Protein AF-A0A7Y2CG46-F1 (afdb_monomer_lite)

Sequence (126 aa):
MKYLRLALGVIAGLAIVSVIVEVIEVAIVMSKTGLALKELEHNQDAYFEARNAPVILISKLIYTFVAALISGWVAARVAGTMARVAIGTLITIQIVAIIWGGFFSEWSSTAPKWLWLALVPTITAG

pLDDT: mean 92.3, std 5.27, range [57.53, 97.62]

Foldseek 3Di:
DLVVLLVVLLVQLVVQLCVQLVVVLLVQLCVQQVDDPVVCVVVVVSSLVSCQDPVNLVVSLVSSLVSLVVSLVSSLVSSPVCSVVSLVVNLVVVLCVLCCCCPPDPNVVSYDSVSSVSNSVSNNVD

Radius of gyration: 15.71 Å; chains: 1; bounding box: 36×27×45 Å

Secondary structure (DSSP, 8-state):
-HHHHHHHHHHHHHHHHHHHHHHHHHHHHHHHH---HHHHHH-HHHHHHHHTSHHHHHHHHHHHHHHHHHHHHHHHHHHGGGHHHHHHHHHHHHHHHHHHHHHTSGGGGSS-HHHHHHHHHHHTT-

Structure (mmCIF, N/CA/C/O backbone):
data_AF-A0A7Y2CG46-F1
#
_entry.id   AF-A0A7Y2CG46-F1
#
loop_
_atom_site.group_PDB
_atom_site.id
_atom_site.type_symbol
_atom_site.label_atom_id
_atom_site.label_alt_id
_atom_site.label_comp_id
_atom_site.label_asym_id
_atom_site.label_entity_id
_atom_site.label_seq_id
_atom_site.pdbx_PDB_ins_code
_atom_site.Cartn_x
_atom_site.Cartn_y
_atom_site.Cartn_z
_atom_site.occupancy
_atom_site.B_iso_or_equiv
_atom_site.auth_seq_id
_atom_site.auth_comp_id
_atom_site.auth_asym_id
_atom_site.auth_atom_id
_atom_site.pdbx_PDB_model_num
ATOM 1 N N . MET A 1 1 ? -23.172 5.976 18.009 1.00 84.31 1 MET A N 1
ATOM 2 C CA . MET A 1 1 ? -21.987 6.740 17.537 1.00 84.31 1 MET A CA 1
ATOM 3 C C . MET A 1 1 ? -20.695 5.924 17.408 1.00 84.31 1 MET A C 1
ATOM 5 O O . MET A 1 1 ? -19.967 6.168 16.456 1.00 84.31 1 MET A O 1
ATOM 9 N N . LYS A 1 2 ? -20.374 4.973 18.305 1.00 92.25 2 LYS A N 1
ATOM 10 C CA . LYS A 1 2 ? -19.096 4.220 18.250 1.00 92.25 2 LYS A CA 1
ATOM 11 C C . LYS A 1 2 ? -18.871 3.467 16.923 1.00 92.25 2 LYS A C 1
ATOM 13 O O . LYS A 1 2 ? -17.804 3.599 16.340 1.00 92.25 2 LYS A O 1
ATOM 18 N N . TYR A 1 3 ? -19.886 2.763 16.415 1.00 95.38 3 TYR A N 1
ATOM 19 C CA . TYR A 1 3 ? -19.801 2.019 15.146 1.00 95.38 3 TYR A CA 1
ATOM 20 C C . TYR A 1 3 ? -19.666 2.914 13.909 1.00 95.38 3 TYR A C 1
ATOM 22 O O . TYR A 1 3 ? -18.924 2.581 12.995 1.00 95.38 3 TYR A O 1
ATOM 30 N N . LEU A 1 4 ? -20.314 4.085 13.907 1.00 96.62 4 LEU A N 1
ATOM 31 C CA . LEU A 1 4 ? -20.135 5.071 12.839 1.00 96.62 4 LEU A CA 1
ATOM 32 C C . LEU A 1 4 ? -18.682 5.559 12.787 1.00 96.62 4 LEU A C 1
ATOM 34 O O . LEU A 1 4 ? -18.078 5.595 11.725 1.00 96.62 4 LEU A O 1
ATOM 38 N N . ARG A 1 5 ? -18.094 5.877 13.946 1.00 94.94 5 ARG A N 1
ATOM 39 C CA . ARG A 1 5 ? -16.684 6.284 14.035 1.00 94.94 5 ARG A CA 1
ATOM 40 C C . ARG A 1 5 ? -15.723 5.172 13.622 1.00 94.94 5 ARG A C 1
ATOM 42 O O . ARG A 1 5 ? -14.710 5.468 13.004 1.00 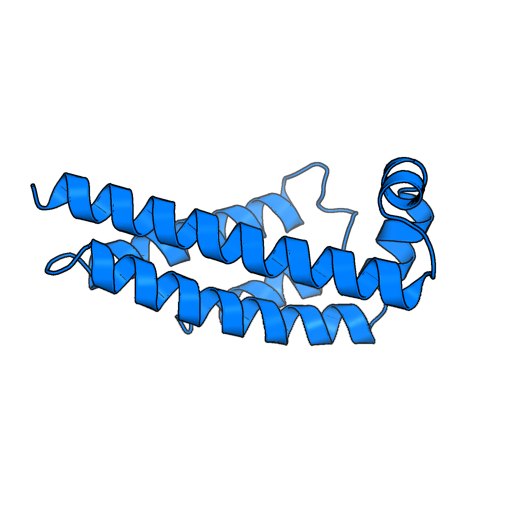94.94 5 ARG A O 1
ATOM 49 N N . LEU A 1 6 ? -16.042 3.919 13.950 1.00 95.81 6 LEU A N 1
ATOM 50 C CA . LEU A 1 6 ? -15.301 2.753 13.471 1.00 95.81 6 LEU A CA 1
ATOM 51 C C . LEU A 1 6 ? -15.323 2.682 11.937 1.00 95.81 6 LEU A C 1
ATOM 53 O O . LEU A 1 6 ? -14.259 2.654 11.328 1.00 95.81 6 LEU A O 1
ATOM 57 N N . ALA A 1 7 ? -16.511 2.719 11.325 1.00 96.75 7 ALA A N 1
ATOM 58 C CA . ALA A 1 7 ? -16.661 2.668 9.871 1.00 96.75 7 ALA A CA 1
ATOM 59 C C . ALA A 1 7 ? -15.922 3.825 9.180 1.00 96.75 7 ALA A C 1
ATOM 61 O O . ALA A 1 7 ? -15.145 3.596 8.258 1.00 96.75 7 ALA A O 1
ATOM 62 N N . LEU A 1 8 ? -16.088 5.054 9.682 1.00 97.50 8 LEU A N 1
ATOM 63 C CA . LEU A 1 8 ? -15.381 6.228 9.166 1.00 97.50 8 LEU A CA 1
ATOM 64 C C . LEU A 1 8 ? -13.863 6.106 9.316 1.00 97.50 8 LEU A C 1
ATOM 66 O O . LEU A 1 8 ? -13.139 6.511 8.416 1.00 97.50 8 LEU A O 1
ATOM 70 N N . GLY A 1 9 ? -13.374 5.542 10.424 1.00 96.69 9 GLY A N 1
ATOM 71 C CA . GLY A 1 9 ? -11.944 5.321 10.627 1.00 96.69 9 GLY A CA 1
ATOM 72 C C . GLY A 1 9 ? -11.362 4.339 9.616 1.00 96.69 9 GLY A C 1
ATOM 73 O O . GLY A 1 9 ? -10.337 4.636 9.011 1.00 96.69 9 GLY A O 1
ATOM 74 N N . VAL A 1 10 ? -12.039 3.214 9.377 1.00 97.12 10 VAL A N 1
ATOM 75 C CA . VAL A 1 10 ? -11.608 2.226 8.375 1.00 97.12 10 VAL A CA 1
ATOM 76 C C . VAL A 1 10 ? -11.628 2.829 6.969 1.00 97.12 10 VAL A C 1
ATOM 78 O O . VAL A 1 10 ? -10.634 2.721 6.258 1.00 97.12 10 VAL A O 1
ATOM 81 N N . ILE A 1 11 ? -12.708 3.519 6.585 1.00 97.62 11 ILE A N 1
ATOM 82 C CA . ILE A 1 11 ? -12.824 4.171 5.268 1.00 97.62 11 ILE A CA 1
ATOM 83 C C . ILE A 1 11 ? -11.736 5.236 5.085 1.00 97.62 11 ILE A C 1
ATOM 85 O O . ILE A 1 11 ? -11.090 5.272 4.042 1.00 97.62 11 ILE A O 1
ATOM 89 N N . ALA A 1 12 ? -11.497 6.076 6.096 1.00 96.75 12 ALA A N 1
ATOM 90 C CA . ALA A 1 12 ? -10.453 7.095 6.042 1.00 96.75 12 ALA A CA 1
ATOM 91 C C . ALA A 1 12 ? -9.056 6.472 5.903 1.00 96.75 12 ALA A C 1
ATOM 93 O O . ALA A 1 12 ? -8.261 6.940 5.093 1.00 96.75 12 ALA A O 1
ATOM 94 N N . GLY A 1 13 ? -8.772 5.399 6.649 1.00 95.88 13 GLY A N 1
ATOM 95 C CA . GLY A 1 13 ? -7.524 4.649 6.519 1.00 95.88 13 GLY A CA 1
ATOM 96 C C . GLY A 1 13 ? -7.335 4.086 5.108 1.00 95.88 13 GLY A C 1
ATOM 97 O O . GLY A 1 13 ? -6.292 4.310 4.499 1.00 95.88 13 GLY A O 1
ATOM 98 N N . LEU A 1 14 ? -8.361 3.428 4.558 1.00 96.12 14 LEU A N 1
ATOM 99 C CA . LEU A 1 14 ? -8.335 2.888 3.193 1.00 96.12 14 LEU A CA 1
ATOM 100 C C . LEU A 1 14 ? -8.100 3.983 2.143 1.00 96.12 14 LEU A C 1
ATOM 102 O O . LEU A 1 14 ? -7.242 3.830 1.281 1.00 96.12 14 LEU A O 1
ATOM 106 N N . ALA A 1 15 ? -8.804 5.110 2.246 1.00 96.50 15 ALA A N 1
ATOM 107 C CA . ALA A 1 15 ? -8.624 6.224 1.321 1.00 96.50 15 ALA A CA 1
ATOM 108 C C . ALA A 1 15 ? -7.191 6.780 1.367 1.00 96.50 15 ALA A C 1
ATOM 110 O O . ALA A 1 15 ? -6.592 7.040 0.327 1.00 96.50 15 ALA A O 1
ATOM 111 N N . ILE A 1 16 ? -6.620 6.927 2.565 1.00 94.81 16 ILE A N 1
ATOM 112 C CA . ILE A 1 16 ? -5.262 7.448 2.746 1.00 94.81 16 ILE A CA 1
ATOM 113 C C . ILE A 1 16 ? -4.219 6.513 2.146 1.00 94.81 16 ILE A C 1
ATOM 115 O O . ILE A 1 16 ? -3.345 6.986 1.421 1.00 94.81 16 ILE A O 1
ATOM 119 N N . VAL A 1 17 ? -4.293 5.208 2.430 1.00 94.06 17 VAL A N 1
ATOM 120 C CA . VAL A 1 17 ? -3.304 4.267 1.890 1.00 94.06 17 VAL A CA 1
ATOM 121 C C . VAL A 1 17 ? -3.377 4.224 0.365 1.00 94.06 17 VAL A C 1
ATOM 123 O O . VAL A 1 17 ? -2.331 4.298 -0.274 1.00 94.06 17 VAL A O 1
ATOM 126 N N . SER A 1 18 ? -4.584 4.210 -0.217 1.00 92.88 18 SER A N 1
ATOM 127 C CA . SER A 1 18 ? -4.778 4.251 -1.669 1.00 92.88 18 SER A CA 1
ATOM 128 C C . SER A 1 18 ? -4.171 5.508 -2.283 1.00 92.88 18 SER A C 1
ATOM 130 O O . SER A 1 18 ? -3.330 5.398 -3.168 1.00 92.88 18 SER A O 1
ATOM 132 N N . VAL A 1 19 ? -4.512 6.691 -1.763 1.00 95.19 19 VAL A N 1
ATOM 133 C CA . VAL A 1 19 ? -4.008 7.964 -2.298 1.00 95.19 19 VAL A CA 1
ATOM 134 C C . VAL A 1 19 ? -2.487 8.048 -2.198 1.00 95.19 19 VAL A C 1
ATOM 136 O O . VAL A 1 19 ? -1.834 8.415 -3.169 1.00 95.19 19 VAL A O 1
ATOM 139 N N . ILE A 1 20 ? -1.901 7.705 -1.048 1.00 94.88 20 ILE A N 1
ATOM 140 C CA . ILE A 1 20 ? -0.448 7.807 -0.859 1.00 94.88 20 ILE A CA 1
ATOM 141 C C . ILE A 1 20 ? 0.286 6.847 -1.799 1.00 94.88 20 ILE A C 1
ATOM 143 O O . ILE A 1 20 ? 1.208 7.266 -2.497 1.00 94.88 20 ILE A O 1
ATOM 147 N N . VAL A 1 21 ? -0.110 5.572 -1.822 1.00 94.31 21 VAL A N 1
ATOM 148 C CA . VAL A 1 21 ? 0.552 4.547 -2.640 1.00 94.31 21 VAL A CA 1
ATOM 149 C C . VAL A 1 21 ? 0.436 4.875 -4.124 1.00 94.31 21 VAL A C 1
ATOM 151 O O . VAL A 1 21 ? 1.437 4.818 -4.834 1.00 94.31 21 VAL A O 1
ATOM 154 N N . GLU A 1 22 ? -0.752 5.255 -4.587 1.00 92.12 22 GLU A N 1
ATOM 155 C CA . GLU A 1 22 ? -1.012 5.524 -5.999 1.00 92.12 22 GLU A CA 1
ATOM 156 C C . GLU A 1 22 ? -0.279 6.776 -6.485 1.00 92.12 22 GLU A C 1
ATOM 158 O O . GLU A 1 22 ? 0.420 6.726 -7.496 1.00 92.12 22 GLU A O 1
ATOM 163 N N . VAL A 1 23 ? -0.337 7.875 -5.725 1.00 94.38 23 VAL A N 1
ATOM 164 C CA . VAL A 1 23 ? 0.362 9.119 -6.082 1.00 94.38 23 VAL A CA 1
ATOM 165 C C . VAL A 1 23 ? 1.874 8.910 -6.123 1.00 94.38 23 VAL A C 1
ATOM 167 O O . VAL A 1 23 ? 2.530 9.374 -7.056 1.00 94.38 23 VAL A O 1
ATOM 170 N N . ILE A 1 24 ? 2.441 8.201 -5.141 1.00 94.75 24 ILE A N 1
ATOM 171 C CA . ILE A 1 24 ? 3.883 7.930 -5.111 1.00 94.75 24 ILE A CA 1
ATOM 172 C C . ILE A 1 24 ? 4.285 6.998 -6.260 1.00 94.75 24 ILE A C 1
ATOM 174 O O . ILE A 1 24 ? 5.276 7.273 -6.936 1.00 94.75 24 ILE A O 1
ATOM 178 N N . GLU A 1 25 ? 3.535 5.921 -6.511 1.00 93.00 25 GLU A N 1
ATOM 179 C CA . GLU A 1 25 ? 3.823 4.979 -7.599 1.00 93.00 25 GLU A CA 1
ATOM 180 C C . GLU A 1 25 ? 3.803 5.684 -8.958 1.00 93.00 25 GLU A C 1
ATOM 182 O O . GLU A 1 25 ? 4.772 5.587 -9.713 1.00 93.00 25 GLU A O 1
ATOM 187 N N . VAL A 1 26 ? 2.752 6.457 -9.238 1.00 92.12 26 VAL A N 1
ATOM 188 C CA . VAL A 1 26 ? 2.621 7.221 -10.483 1.00 92.12 26 VAL A CA 1
ATOM 189 C C . VAL A 1 26 ? 3.761 8.226 -10.633 1.00 92.12 26 VAL A C 1
ATOM 191 O O . VAL A 1 26 ? 4.395 8.269 -11.687 1.00 92.12 26 VAL A O 1
ATOM 194 N N . ALA A 1 27 ? 4.088 8.988 -9.586 1.00 93.81 27 ALA A N 1
ATOM 195 C CA . ALA A 1 27 ? 5.175 9.964 -9.636 1.00 93.81 27 ALA A CA 1
ATOM 196 C C . ALA A 1 27 ? 6.541 9.310 -9.909 1.00 93.81 27 ALA A C 1
ATOM 198 O O . ALA A 1 27 ? 7.330 9.827 -10.704 1.00 93.81 27 ALA A O 1
ATOM 199 N N . ILE A 1 28 ? 6.821 8.158 -9.289 1.00 93.19 28 ILE A N 1
ATOM 200 C CA . ILE A 1 28 ? 8.060 7.403 -9.516 1.00 93.19 28 ILE A CA 1
ATOM 201 C C . ILE A 1 28 ? 8.112 6.868 -10.950 1.00 93.19 28 ILE A C 1
ATOM 203 O O . ILE A 1 28 ? 9.149 6.992 -11.602 1.00 93.19 28 ILE A O 1
ATOM 207 N N . VAL A 1 29 ? 7.015 6.302 -11.462 1.00 93.31 29 VAL A N 1
ATOM 208 C CA . VAL A 1 29 ? 6.961 5.767 -12.831 1.00 93.31 29 VAL A CA 1
ATOM 209 C C . VAL A 1 29 ? 7.115 6.884 -13.865 1.00 93.31 29 VAL A C 1
ATOM 211 O O . VAL A 1 29 ? 7.920 6.741 -14.785 1.00 93.31 29 VAL A O 1
ATOM 214 N N . MET A 1 30 ? 6.432 8.019 -13.695 1.00 94.00 30 MET A N 1
ATOM 215 C CA . MET A 1 30 ? 6.592 9.196 -14.560 1.00 94.00 30 MET A CA 1
ATOM 216 C C . MET A 1 30 ? 8.032 9.715 -14.541 1.00 94.00 30 MET A C 1
ATOM 218 O O . MET A 1 30 ? 8.621 9.949 -15.591 1.00 94.00 30 MET A O 1
ATOM 222 N N . SER A 1 31 ? 8.639 9.828 -13.357 1.00 93.75 31 SER A N 1
ATOM 223 C CA . SER A 1 31 ? 10.038 10.248 -13.213 1.00 93.75 31 SER A CA 1
ATOM 224 C C . SER A 1 31 ? 11.009 9.277 -13.895 1.00 93.75 31 SER A C 1
ATOM 226 O O . SER A 1 31 ? 11.974 9.693 -14.533 1.00 93.75 31 SER A O 1
ATOM 228 N N . LYS A 1 32 ? 10.742 7.968 -13.808 1.00 92.00 32 LYS A N 1
ATOM 229 C CA . LYS A 1 32 ? 11.600 6.931 -14.390 1.00 92.00 32 LYS A CA 1
ATOM 230 C C . LYS A 1 32 ? 11.496 6.845 -15.913 1.00 92.00 32 LYS A C 1
ATOM 232 O O . LYS A 1 32 ? 12.506 6.580 -16.562 1.00 92.00 32 LYS A O 1
ATOM 237 N N . THR A 1 33 ? 10.294 7.005 -16.455 1.00 92.12 33 THR A N 1
ATOM 238 C CA . THR A 1 33 ? 10.006 6.865 -17.893 1.00 92.12 33 THR A CA 1
ATOM 239 C C . THR A 1 33 ? 10.162 8.176 -18.659 1.00 92.12 33 THR A C 1
ATOM 241 O O . THR A 1 33 ? 10.408 8.148 -19.859 1.00 92.12 33 THR A O 1
ATOM 244 N N . GLY A 1 34 ? 10.021 9.320 -17.983 1.00 92.50 34 GLY A N 1
ATOM 245 C CA . GLY A 1 34 ? 9.942 10.638 -18.615 1.00 92.50 34 GLY A CA 1
ATOM 246 C C . GLY A 1 34 ? 8.612 10.905 -19.331 1.00 92.50 34 GLY A C 1
ATOM 247 O O . GLY A 1 34 ? 8.475 11.953 -19.955 1.00 92.50 34 GLY A O 1
ATOM 248 N N . LEU A 1 35 ? 7.648 9.980 -19.246 1.00 92.44 35 LEU A N 1
ATOM 249 C CA . LEU A 1 35 ? 6.352 10.071 -19.915 1.00 92.44 35 LEU A CA 1
ATOM 250 C C . LEU A 1 35 ? 5.325 10.803 -19.047 1.00 92.44 35 LEU A C 1
ATOM 252 O O . LEU A 1 35 ? 5.332 10.713 -17.814 1.00 92.44 35 LEU A O 1
ATOM 256 N N . ALA A 1 36 ? 4.403 11.507 -19.700 1.00 92.62 36 ALA A N 1
ATOM 257 C CA . ALA A 1 36 ? 3.271 12.120 -19.015 1.00 92.62 36 ALA A CA 1
ATOM 258 C C . ALA A 1 36 ? 2.239 11.059 -18.587 1.00 92.62 36 ALA A C 1
ATOM 260 O O . ALA A 1 36 ? 2.117 10.009 -19.215 1.00 92.62 36 ALA A O 1
ATOM 261 N N . LEU A 1 37 ? 1.426 11.355 -17.564 1.00 90.19 37 LEU A N 1
ATOM 262 C CA . LEU A 1 37 ? 0.385 10.432 -17.080 1.00 90.19 37 LEU A CA 1
ATOM 263 C C . LEU A 1 37 ? -0.543 9.948 -18.208 1.00 90.19 37 LEU A C 1
ATOM 265 O O . LEU A 1 37 ? -0.765 8.751 -18.346 1.00 90.19 37 LEU A O 1
ATOM 269 N N . LYS A 1 38 ? -1.002 10.869 -19.067 1.00 91.62 38 LYS A N 1
ATOM 270 C CA . LYS A 1 38 ? -1.858 10.545 -20.221 1.00 91.62 38 LYS A CA 1
ATOM 271 C C . LYS A 1 38 ? -1.212 9.564 -21.202 1.00 91.62 38 LYS A C 1
ATOM 273 O O . LYS A 1 38 ? -1.907 8.803 -21.857 1.00 91.62 38 LYS A O 1
ATOM 278 N N . GLU A 1 39 ? 0.110 9.594 -21.337 1.00 89.38 39 GLU A N 1
ATOM 279 C CA . GLU A 1 39 ? 0.831 8.682 -22.229 1.00 89.38 39 GLU A CA 1
ATOM 280 C C . GLU A 1 39 ? 0.971 7.297 -21.592 1.00 89.38 39 GLU A C 1
ATOM 282 O O . GLU A 1 39 ? 0.791 6.290 -22.273 1.00 89.38 39 GLU A O 1
ATOM 287 N N . LEU A 1 40 ? 1.214 7.238 -20.277 1.00 88.69 40 LEU A N 1
ATOM 288 C CA . LEU A 1 40 ? 1.256 5.985 -19.515 1.00 88.69 40 LEU A CA 1
ATOM 289 C C . LEU A 1 40 ? -0.108 5.279 -19.477 1.00 88.69 40 LEU A C 1
ATOM 291 O O . LEU A 1 40 ? -0.154 4.054 -19.522 1.00 88.69 40 LEU A O 1
ATOM 295 N N . GLU A 1 41 ? -1.216 6.028 -19.460 1.00 87.56 41 GLU A N 1
ATOM 296 C CA . GLU A 1 41 ? -2.577 5.473 -19.555 1.00 87.56 41 GLU A CA 1
ATOM 297 C C . GLU A 1 41 ? -2.805 4.699 -20.864 1.00 87.56 41 GLU A C 1
ATOM 299 O O . GLU A 1 41 ? -3.513 3.691 -20.877 1.00 87.56 41 GLU A O 1
ATOM 304 N N . HIS A 1 42 ? -2.183 5.144 -21.959 1.00 90.50 42 HIS A N 1
ATOM 305 C CA . HIS A 1 42 ? -2.283 4.506 -23.273 1.00 90.50 42 HIS A CA 1
ATOM 306 C C . HIS A 1 42 ? -1.160 3.498 -23.558 1.00 90.50 42 HIS A C 1
ATOM 308 O O . HIS A 1 42 ? -1.274 2.720 -24.504 1.00 90.50 42 HIS A O 1
ATOM 314 N N . ASN A 1 43 ? -0.098 3.482 -22.748 1.00 89.44 43 ASN A N 1
ATOM 315 C CA . ASN A 1 43 ? 1.048 2.586 -22.888 1.00 89.44 43 ASN A CA 1
ATOM 316 C C . ASN A 1 43 ? 1.275 1.780 -21.599 1.00 89.44 43 ASN A C 1
ATOM 318 O O . ASN A 1 43 ? 2.210 2.026 -20.830 1.00 89.44 43 ASN A O 1
ATOM 322 N N . GLN A 1 44 ? 0.392 0.804 -21.371 1.00 87.38 44 GLN A N 1
ATOM 323 C CA . GLN A 1 44 ? 0.433 -0.043 -20.176 1.00 87.38 44 GLN A CA 1
ATOM 324 C C . GLN A 1 44 ? 1.718 -0.874 -20.078 1.00 87.38 44 GLN A C 1
ATOM 326 O O . GLN A 1 44 ? 2.199 -1.103 -18.970 1.00 87.38 44 GLN A O 1
ATOM 331 N N . ASP A 1 45 ? 2.311 -1.269 -21.206 1.00 89.38 45 ASP A N 1
ATOM 332 C CA . ASP A 1 45 ? 3.563 -2.031 -21.219 1.00 89.38 45 ASP A CA 1
ATOM 333 C C . ASP A 1 45 ? 4.712 -1.213 -20.621 1.00 89.38 45 ASP A C 1
ATOM 335 O O . ASP A 1 45 ? 5.377 -1.672 -19.690 1.00 89.38 45 ASP A O 1
ATOM 339 N N . ALA A 1 46 ? 4.883 0.040 -21.065 1.00 88.00 46 ALA A N 1
ATOM 340 C CA . ALA A 1 46 ? 5.892 0.943 -20.509 1.00 88.00 46 ALA A CA 1
ATOM 341 C C . ALA A 1 46 ? 5.655 1.225 -19.015 1.00 88.00 46 ALA A C 1
ATOM 343 O O . ALA A 1 46 ? 6.605 1.299 -18.228 1.00 88.00 46 ALA A O 1
ATOM 344 N N . TYR A 1 47 ? 4.388 1.346 -18.606 1.00 89.75 47 TYR A N 1
ATOM 345 C CA . TYR A 1 47 ? 4.026 1.515 -17.202 1.00 89.75 47 TYR A CA 1
ATOM 346 C C . TYR A 1 47 ? 4.428 0.296 -16.359 1.00 89.75 47 TYR A C 1
ATOM 348 O O . TYR A 1 47 ? 5.113 0.451 -15.344 1.00 89.75 47 TYR A O 1
ATOM 356 N N . PHE A 1 48 ? 4.047 -0.919 -16.767 1.00 89.31 48 PHE A N 1
ATOM 357 C CA . PHE A 1 48 ? 4.334 -2.135 -16.005 1.00 89.31 48 PHE A CA 1
ATOM 358 C C . PHE A 1 48 ? 5.812 -2.528 -16.038 1.00 89.31 48 PHE A C 1
ATOM 360 O O . PHE A 1 48 ? 6.312 -3.034 -15.031 1.00 89.31 48 PHE A O 1
ATOM 367 N N . GLU A 1 49 ? 6.532 -2.265 -17.127 1.00 91.19 49 GLU A N 1
ATOM 368 C CA . GLU A 1 49 ? 7.980 -2.472 -17.204 1.00 91.19 49 GLU A CA 1
ATOM 369 C C . GLU A 1 49 ? 8.711 -1.595 -16.180 1.00 91.19 49 GLU A C 1
ATOM 371 O O . GLU A 1 49 ? 9.481 -2.099 -15.357 1.00 91.19 49 GLU A O 1
ATOM 376 N N . ALA A 1 50 ? 8.415 -0.292 -16.163 1.00 91.69 50 ALA A N 1
ATOM 377 C CA . ALA A 1 50 ? 9.002 0.628 -15.198 1.00 91.69 50 ALA A CA 1
ATOM 378 C C . ALA A 1 50 ? 8.593 0.267 -13.765 1.00 91.69 50 ALA A C 1
ATOM 380 O O . ALA A 1 50 ? 9.448 0.131 -12.890 1.00 91.69 50 ALA A O 1
ATOM 381 N N . ARG A 1 51 ? 7.299 0.042 -13.519 1.00 90.56 51 ARG A N 1
ATOM 382 C CA . ARG A 1 51 ? 6.759 -0.318 -12.199 1.00 90.56 51 ARG A CA 1
ATOM 383 C C . ARG A 1 51 ? 7.404 -1.575 -11.615 1.00 90.56 51 ARG A C 1
ATOM 385 O O . ARG A 1 51 ? 7.634 -1.629 -10.409 1.00 90.56 51 ARG A O 1
ATOM 392 N N . ASN A 1 52 ? 7.708 -2.569 -12.447 1.00 92.44 52 ASN A N 1
ATOM 393 C CA . ASN A 1 52 ? 8.309 -3.832 -12.015 1.00 92.44 52 ASN A CA 1
ATOM 394 C C . ASN A 1 52 ? 9.843 -3.812 -11.970 1.00 92.44 52 ASN A C 1
ATOM 396 O O . ASN A 1 52 ? 10.456 -4.833 -11.649 1.00 92.44 52 ASN A O 1
ATOM 400 N N . ALA A 1 53 ? 10.483 -2.669 -12.233 1.00 91.69 53 ALA A N 1
ATOM 401 C CA . ALA A 1 53 ? 11.919 -2.533 -12.050 1.00 91.69 53 ALA A CA 1
ATOM 402 C C . ALA A 1 53 ? 12.300 -2.789 -10.573 1.00 91.69 53 ALA A C 1
ATOM 404 O O . ALA A 1 53 ? 11.658 -2.237 -9.673 1.00 91.69 53 ALA A O 1
ATOM 405 N N . PRO A 1 54 ? 13.376 -3.549 -10.277 1.00 89.94 54 PRO A N 1
ATOM 406 C CA . PRO A 1 54 ? 13.719 -3.949 -8.906 1.00 89.94 54 PRO A CA 1
ATOM 407 C C . PRO A 1 54 ? 13.803 -2.791 -7.900 1.00 89.94 54 PRO A C 1
ATOM 409 O O . PRO A 1 54 ? 13.335 -2.904 -6.770 1.00 89.94 54 PRO A O 1
ATOM 412 N N . VAL A 1 55 ? 14.348 -1.645 -8.322 1.00 89.25 55 VAL A N 1
ATOM 413 C CA . VAL A 1 55 ? 14.469 -0.439 -7.484 1.00 89.25 55 VAL A CA 1
ATOM 414 C C . VAL A 1 55 ? 13.100 0.149 -7.117 1.00 89.25 55 VAL A C 1
ATOM 416 O O . VAL A 1 55 ? 12.905 0.615 -5.991 1.00 89.25 55 VAL A O 1
ATOM 419 N N . ILE A 1 56 ? 12.135 0.100 -8.039 1.00 91.88 56 ILE A N 1
ATOM 420 C CA . ILE A 1 56 ? 10.774 0.598 -7.810 1.00 91.88 56 ILE A CA 1
ATOM 421 C C . ILE A 1 56 ? 10.017 -0.369 -6.897 1.00 91.88 56 ILE A C 1
ATOM 423 O O . ILE A 1 56 ? 9.347 0.074 -5.967 1.00 91.88 56 ILE A O 1
ATOM 427 N N . LEU A 1 57 ? 10.217 -1.679 -7.064 1.00 91.31 57 LEU A N 1
ATOM 428 C CA . LEU A 1 57 ? 9.646 -2.696 -6.178 1.00 91.31 57 LEU A CA 1
ATOM 429 C C . LEU A 1 57 ? 10.136 -2.571 -4.727 1.00 91.31 57 LEU A C 1
ATOM 431 O O . LEU A 1 57 ? 9.338 -2.689 -3.800 1.00 91.31 57 LEU A O 1
ATOM 435 N N . ILE A 1 58 ? 11.422 -2.283 -4.505 1.00 90.69 58 ILE A N 1
ATOM 436 C CA . ILE A 1 58 ? 11.951 -2.032 -3.153 1.00 90.69 58 ILE A CA 1
ATOM 437 C C . ILE A 1 58 ? 11.355 -0.744 -2.578 1.00 90.69 58 ILE A C 1
ATOM 439 O O . ILE A 1 58 ? 10.872 -0.736 -1.445 1.00 90.69 58 ILE A O 1
ATOM 443 N N . SER A 1 59 ? 11.333 0.330 -3.373 1.00 92.19 59 SER A N 1
ATOM 444 C CA . SER A 1 59 ? 10.701 1.596 -2.979 1.00 92.19 59 SER A CA 1
ATOM 445 C C . SER A 1 59 ? 9.234 1.393 -2.597 1.00 92.19 59 SER A C 1
ATOM 447 O O . SER A 1 59 ? 8.771 1.988 -1.626 1.00 92.19 59 SER A O 1
ATOM 449 N N . LYS A 1 60 ? 8.532 0.488 -3.290 1.00 93.56 60 LYS A N 1
ATOM 450 C CA . LYS A 1 60 ? 7.147 0.113 -3.006 1.00 93.56 60 LYS A CA 1
ATOM 451 C C . LYS A 1 60 ? 6.937 -0.473 -1.632 1.00 93.56 60 LYS A C 1
ATOM 453 O O . LYS A 1 60 ? 5.988 -0.076 -0.961 1.00 93.56 60 LYS A O 1
ATOM 458 N N . LEU A 1 61 ? 7.830 -1.337 -1.171 1.00 93.62 61 LEU A N 1
ATOM 459 C CA . LEU A 1 61 ? 7.764 -1.846 0.198 1.00 93.62 61 LEU A CA 1
ATOM 460 C C . LEU A 1 61 ? 7.900 -0.706 1.219 1.00 93.62 61 LEU A C 1
ATOM 462 O O . LEU A 1 61 ? 7.147 -0.658 2.190 1.00 93.62 61 LEU A O 1
ATOM 466 N N . ILE A 1 62 ? 8.805 0.245 0.967 1.00 93.94 62 ILE A N 1
ATOM 467 C CA . ILE A 1 62 ? 9.067 1.378 1.863 1.00 93.94 62 ILE A CA 1
ATOM 468 C C . ILE A 1 62 ? 7.869 2.328 1.914 1.00 93.94 62 ILE A C 1
ATOM 470 O O . ILE A 1 62 ? 7.357 2.614 2.997 1.00 93.94 62 ILE A O 1
ATOM 474 N N . TYR A 1 63 ? 7.396 2.821 0.765 1.00 94.00 63 TYR A N 1
ATOM 475 C CA . TYR A 1 63 ? 6.290 3.776 0.769 1.00 94.00 63 TYR A CA 1
ATOM 476 C C . TYR A 1 63 ? 4.967 3.121 1.185 1.00 94.00 63 TYR A C 1
ATOM 478 O O . TYR A 1 63 ? 4.147 3.791 1.806 1.00 94.00 63 TYR A O 1
ATOM 486 N N . THR A 1 64 ? 4.764 1.822 0.923 1.00 94.69 64 THR A N 1
ATOM 487 C CA . THR A 1 64 ? 3.570 1.097 1.394 1.00 94.69 64 THR A CA 1
ATOM 488 C C . THR A 1 64 ? 3.589 0.957 2.910 1.00 94.69 64 THR A C 1
ATOM 490 O O . THR A 1 64 ? 2.572 1.202 3.550 1.00 94.69 64 THR A O 1
ATOM 493 N N . PHE A 1 65 ? 4.745 0.647 3.502 1.00 94.88 65 PHE A N 1
ATOM 494 C CA . PHE A 1 65 ? 4.910 0.615 4.955 1.00 94.88 65 PHE A CA 1
ATOM 495 C C . PHE A 1 65 ? 4.588 1.973 5.597 1.00 94.88 65 PHE A C 1
ATOM 497 O O . PHE A 1 65 ? 3.804 2.055 6.540 1.00 94.88 65 PHE A O 1
ATOM 504 N N . VAL A 1 66 ? 5.139 3.063 5.054 1.00 95.00 66 VAL A N 1
ATOM 505 C CA . VAL A 1 66 ? 4.862 4.419 5.554 1.00 95.00 66 VAL A CA 1
ATOM 506 C C . VAL A 1 66 ? 3.381 4.777 5.392 1.00 95.00 66 VAL A C 1
ATOM 508 O O . VAL A 1 66 ? 2.769 5.295 6.326 1.00 95.00 66 VAL A O 1
ATOM 511 N N . ALA A 1 67 ? 2.780 4.463 4.242 1.00 95.19 67 ALA A N 1
ATOM 512 C CA . ALA A 1 67 ? 1.356 4.675 4.002 1.00 95.19 67 ALA A CA 1
ATOM 513 C C . ALA A 1 67 ? 0.487 3.877 4.987 1.00 95.19 67 ALA A C 1
ATOM 515 O O . ALA A 1 67 ? -0.486 4.415 5.517 1.00 95.19 67 ALA A O 1
ATOM 516 N N . ALA A 1 68 ? 0.866 2.632 5.291 1.00 94.94 68 ALA A N 1
ATOM 517 C CA . ALA A 1 68 ? 0.189 1.790 6.267 1.00 94.94 68 ALA A CA 1
ATOM 518 C C . ALA A 1 68 ? 0.221 2.419 7.667 1.00 94.94 68 ALA A C 1
ATOM 520 O O . ALA A 1 68 ? -0.840 2.575 8.270 1.00 94.94 68 ALA A O 1
ATOM 521 N N . LEU A 1 69 ? 1.385 2.888 8.135 1.00 95.69 69 LEU A N 1
ATOM 522 C CA . LEU A 1 69 ? 1.521 3.583 9.424 1.00 95.69 69 LEU A CA 1
ATOM 523 C C . LEU A 1 69 ? 0.618 4.824 9.516 1.00 95.69 69 LEU A C 1
ATOM 525 O O . LEU A 1 69 ? -0.098 5.010 10.503 1.00 95.69 69 LEU A O 1
ATOM 529 N N . ILE A 1 70 ? 0.618 5.671 8.481 1.00 95.94 70 ILE A N 1
ATOM 530 C CA . ILE A 1 70 ? -0.209 6.888 8.448 1.00 95.94 70 ILE A CA 1
ATOM 531 C C . ILE A 1 70 ? -1.697 6.514 8.427 1.00 95.94 70 ILE A C 1
ATOM 533 O O . ILE A 1 70 ? -2.492 7.088 9.175 1.00 95.94 70 ILE A O 1
ATOM 537 N N . SER A 1 71 ? -2.078 5.530 7.610 1.00 96.25 71 SER A N 1
ATOM 538 C CA . SER A 1 71 ? -3.462 5.064 7.505 1.00 96.25 71 SER A CA 1
ATOM 539 C C . SER A 1 71 ? -3.983 4.473 8.818 1.00 96.25 71 SER A C 1
ATOM 541 O O . SER A 1 71 ? -5.091 4.815 9.237 1.00 96.25 71 SER A O 1
ATOM 543 N N . GLY A 1 72 ? -3.173 3.660 9.506 1.00 96.00 72 GLY A N 1
ATOM 544 C CA . GLY A 1 72 ? -3.488 3.068 10.804 1.00 96.00 72 GLY A CA 1
ATOM 545 C C . GLY A 1 72 ? -3.650 4.136 11.880 1.00 96.00 72 GLY A C 1
ATOM 546 O O . GLY A 1 72 ? -4.655 4.148 12.598 1.00 96.00 72 GLY A O 1
ATOM 547 N N . TRP A 1 73 ? -2.738 5.112 11.922 1.00 96.69 73 TRP A N 1
ATOM 548 C CA . TRP A 1 73 ? -2.825 6.251 12.835 1.00 96.69 73 TRP A CA 1
ATOM 549 C C . TRP A 1 73 ? -4.105 7.075 12.627 1.00 96.69 73 TRP A C 1
ATOM 551 O O . TRP A 1 73 ? -4.814 7.367 13.599 1.00 96.69 73 TRP A O 1
ATOM 561 N N . VAL A 1 74 ? -4.461 7.410 11.380 1.00 97.06 74 VAL A N 1
ATOM 562 C CA . VAL A 1 74 ? -5.703 8.151 11.097 1.00 97.06 74 VAL A CA 1
ATOM 563 C C . VAL A 1 74 ? -6.936 7.319 11.444 1.00 97.06 74 VAL A C 1
ATOM 565 O O . VAL A 1 74 ? -7.836 7.821 12.127 1.00 97.06 74 VAL A O 1
ATOM 568 N N . ALA A 1 75 ? -6.974 6.046 11.045 1.00 96.69 75 ALA A N 1
ATOM 569 C CA . ALA A 1 75 ? -8.086 5.151 11.351 1.00 96.69 75 ALA A CA 1
ATOM 570 C C . ALA A 1 75 ? -8.322 5.048 12.864 1.00 96.69 75 ALA A C 1
ATOM 572 O O . ALA A 1 75 ? -9.453 5.205 13.337 1.00 96.69 75 ALA A O 1
ATOM 573 N N . ALA A 1 76 ? -7.247 4.880 13.638 1.00 96.56 76 ALA A N 1
ATOM 574 C CA . ALA A 1 76 ? -7.277 4.861 15.093 1.00 96.56 76 ALA A CA 1
ATOM 575 C C . ALA A 1 76 ? -7.827 6.169 15.675 1.00 96.56 76 ALA A C 1
ATOM 577 O O . ALA A 1 76 ? -8.707 6.156 16.546 1.00 96.56 76 ALA A O 1
ATOM 578 N N . ARG A 1 77 ? -7.349 7.313 15.172 1.00 97.19 77 ARG A N 1
ATOM 579 C CA . ARG A 1 77 ? -7.732 8.636 15.673 1.00 97.19 77 ARG A CA 1
ATOM 580 C C . ARG A 1 77 ? -9.212 8.938 15.454 1.00 97.19 77 ARG A C 1
ATOM 582 O O . ARG A 1 77 ? -9.858 9.495 16.350 1.00 97.19 77 ARG A O 1
ATOM 589 N N . VAL A 1 78 ? -9.753 8.558 14.298 1.00 97.06 78 VAL A N 1
ATOM 590 C CA . VAL A 1 78 ? -11.172 8.728 13.954 1.00 97.06 78 VAL A CA 1
ATOM 591 C C . VAL A 1 78 ? -12.041 7.776 14.787 1.00 97.06 78 VAL A C 1
ATOM 593 O O . VAL A 1 78 ? -13.002 8.218 15.436 1.00 97.06 78 VAL A O 1
ATOM 596 N N . ALA A 1 79 ? -11.657 6.498 14.871 1.00 96.06 79 ALA A N 1
ATOM 597 C CA . ALA A 1 79 ? -12.399 5.460 15.590 1.00 96.06 79 ALA A CA 1
ATOM 598 C C . ALA A 1 79 ? -12.436 5.661 17.118 1.00 96.06 79 ALA A C 1
ATOM 600 O O . ALA A 1 79 ? -13.373 5.208 17.787 1.00 96.06 79 ALA A O 1
ATOM 601 N N . GLY A 1 80 ? -11.463 6.375 17.692 1.00 95.44 80 GLY A N 1
ATOM 602 C CA . GLY A 1 80 ? -11.421 6.705 19.117 1.00 95.44 80 GLY A CA 1
ATOM 603 C C . GLY A 1 80 ? -11.354 5.446 19.984 1.00 95.44 80 GLY A C 1
ATOM 604 O O . GLY A 1 80 ? -10.418 4.664 19.879 1.00 95.44 80 GLY A O 1
ATOM 605 N N . THR A 1 81 ? -12.369 5.208 20.821 1.00 96.31 81 THR A N 1
ATOM 606 C CA . THR A 1 81 ? -12.415 4.008 21.693 1.00 96.31 81 THR A CA 1
ATOM 607 C C . THR A 1 81 ? -12.381 2.673 20.935 1.00 96.31 81 THR A C 1
ATOM 609 O O . THR A 1 81 ? -12.033 1.658 21.526 1.00 96.31 81 THR A O 1
ATOM 612 N N . MET A 1 82 ? -12.705 2.669 19.636 1.00 95.88 82 MET A N 1
ATOM 613 C CA . 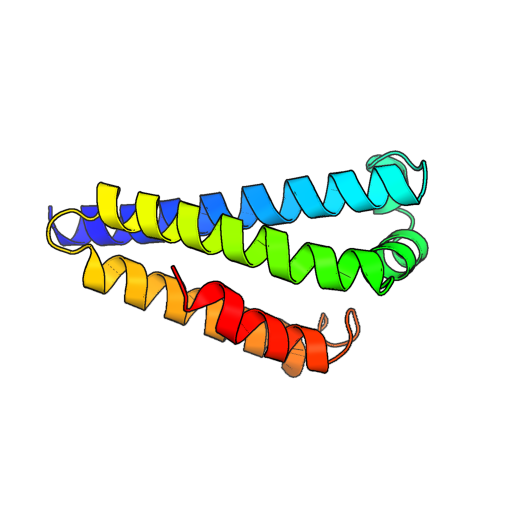MET A 1 82 ? -12.672 1.483 18.771 1.00 95.88 82 MET A CA 1
ATOM 614 C C . MET A 1 82 ? -11.378 1.372 17.945 1.00 95.88 82 MET A C 1
ATOM 616 O O . MET A 1 82 ? -11.336 0.602 16.991 1.00 95.88 82 MET A O 1
ATOM 620 N N . ALA A 1 83 ? -10.321 2.120 18.290 1.00 95.81 83 ALA A N 1
ATOM 621 C CA . ALA A 1 83 ? -9.074 2.189 17.521 1.00 95.81 83 ALA A CA 1
ATOM 622 C C . ALA A 1 83 ? -8.479 0.816 17.168 1.00 95.81 83 ALA A C 1
ATOM 624 O O . ALA A 1 83 ? -8.198 0.560 16.004 1.00 95.81 83 ALA A O 1
ATOM 625 N N . ARG A 1 84 ? -8.357 -0.097 18.144 1.00 96.00 84 ARG A N 1
ATOM 626 C CA . ARG A 1 84 ? -7.807 -1.447 17.907 1.00 96.00 84 ARG A CA 1
ATOM 627 C C . ARG A 1 84 ? -8.628 -2.248 16.895 1.00 96.00 84 ARG A C 1
ATOM 629 O O . ARG A 1 84 ? -8.063 -2.926 16.046 1.00 96.00 84 ARG A O 1
ATOM 636 N N . VAL A 1 85 ? -9.957 -2.141 16.971 1.00 96.75 85 VAL A N 1
ATOM 637 C CA . VAL A 1 85 ? -10.869 -2.814 16.034 1.00 96.75 85 VAL A CA 1
ATOM 638 C C . VAL A 1 85 ? -10.744 -2.200 14.641 1.00 96.75 85 VAL A C 1
ATOM 640 O O . VAL A 1 85 ? -10.728 -2.933 13.657 1.00 96.75 85 VAL A O 1
ATOM 643 N N . ALA A 1 86 ? -10.605 -0.874 14.547 1.00 96.00 86 ALA A N 1
ATOM 644 C CA . ALA A 1 86 ? -10.425 -0.176 13.275 1.00 96.00 86 ALA A CA 1
ATOM 645 C C . ALA A 1 86 ? -9.120 -0.579 12.580 1.00 96.00 86 ALA A C 1
ATOM 647 O O . ALA A 1 86 ? -9.161 -0.950 11.412 1.00 96.00 86 ALA A O 1
ATOM 648 N N . ILE A 1 87 ? -7.996 -0.576 13.308 1.00 95.19 87 ILE A N 1
ATOM 649 C CA . ILE A 1 87 ? -6.692 -1.013 12.787 1.00 95.19 87 ILE A CA 1
ATOM 650 C C . ILE A 1 87 ? -6.765 -2.479 12.345 1.00 95.19 87 ILE A C 1
ATOM 652 O O . ILE A 1 87 ? -6.439 -2.787 11.205 1.00 95.19 87 ILE A O 1
ATOM 656 N N . GLY A 1 88 ? -7.269 -3.383 13.195 1.00 95.75 88 GLY A N 1
ATOM 657 C CA . GLY A 1 88 ? -7.368 -4.805 12.844 1.00 95.75 88 GLY A CA 1
ATOM 658 C C . GLY A 1 88 ? -8.254 -5.061 11.620 1.00 95.75 88 GLY A C 1
ATOM 659 O O . GLY A 1 88 ? -7.900 -5.859 10.752 1.00 95.75 88 GLY A O 1
ATOM 660 N N . THR A 1 89 ? -9.373 -4.340 11.503 1.00 96.50 89 THR A N 1
ATOM 661 C CA . THR A 1 89 ? -10.251 -4.409 10.323 1.00 96.50 89 THR A CA 1
ATOM 662 C C . THR A 1 89 ? -9.535 -3.890 9.077 1.00 96.50 89 THR A C 1
ATOM 664 O O . THR A 1 89 ? -9.578 -4.536 8.034 1.00 96.50 89 THR A O 1
ATOM 667 N N . LEU A 1 90 ? -8.842 -2.753 9.187 1.00 95.88 90 LEU A N 1
ATOM 668 C CA . LEU A 1 90 ? -8.083 -2.150 8.095 1.00 95.88 90 LEU A CA 1
ATOM 669 C C . LEU A 1 90 ? -6.983 -3.094 7.585 1.00 95.88 90 LEU A C 1
ATOM 671 O O . LEU A 1 90 ? -6.918 -3.346 6.384 1.00 95.88 90 LEU A O 1
ATOM 675 N N . ILE A 1 91 ? -6.179 -3.667 8.486 1.00 95.62 91 ILE A N 1
ATOM 676 C CA . ILE A 1 91 ? -5.145 -4.659 8.153 1.00 95.62 91 ILE A CA 1
ATOM 677 C C . ILE A 1 91 ? -5.774 -5.867 7.458 1.00 95.62 91 ILE A C 1
ATOM 679 O O . ILE A 1 91 ? -5.290 -6.297 6.416 1.00 95.62 91 ILE A O 1
ATOM 683 N N . THR A 1 92 ? -6.879 -6.392 7.995 1.00 96.00 92 THR A N 1
ATOM 684 C CA . THR A 1 92 ? -7.561 -7.561 7.418 1.00 96.00 92 THR A CA 1
ATOM 685 C C . THR A 1 92 ? -8.012 -7.288 5.985 1.00 96.00 92 THR A C 1
ATOM 687 O O . THR A 1 92 ? -7.744 -8.096 5.098 1.00 96.00 92 THR A O 1
ATOM 690 N N . ILE A 1 93 ? -8.645 -6.136 5.737 1.00 96.12 93 ILE A N 1
ATOM 691 C CA . ILE A 1 93 ? -9.080 -5.736 4.392 1.00 96.12 93 ILE A CA 1
ATOM 692 C C . ILE A 1 93 ? -7.878 -5.630 3.449 1.00 96.12 93 ILE A C 1
ATOM 694 O O . ILE A 1 93 ? -7.934 -6.155 2.339 1.00 96.12 93 ILE A O 1
ATOM 698 N N . GLN A 1 94 ? -6.781 -5.004 3.885 1.00 94.19 94 GLN A N 1
ATOM 699 C CA . GLN A 1 94 ? -5.589 -4.847 3.051 1.00 94.19 94 GLN A CA 1
ATOM 700 C C . GLN A 1 94 ? -4.902 -6.188 2.746 1.00 94.19 94 GLN A C 1
ATOM 702 O O . GLN A 1 94 ? -4.530 -6.424 1.600 1.00 94.19 94 GLN A O 1
ATOM 707 N N . ILE A 1 95 ? -4.788 -7.101 3.718 1.00 94.88 95 ILE A N 1
ATOM 708 C CA . ILE A 1 95 ? -4.237 -8.449 3.490 1.00 94.88 95 ILE A CA 1
ATOM 709 C C . ILE A 1 95 ? -5.091 -9.204 2.472 1.00 94.88 95 ILE A C 1
ATOM 711 O O . ILE A 1 95 ? -4.555 -9.762 1.515 1.00 94.88 95 ILE A O 1
ATOM 715 N N . VAL A 1 96 ? -6.416 -9.202 2.651 1.00 95.56 96 VAL A N 1
ATOM 716 C CA . VAL A 1 96 ? -7.341 -9.860 1.719 1.00 95.56 96 VAL A CA 1
ATOM 717 C C . VAL A 1 96 ? -7.211 -9.256 0.324 1.00 95.56 96 VAL A C 1
ATOM 719 O O . VAL A 1 96 ? -7.113 -10.008 -0.639 1.00 95.56 96 VAL A O 1
ATOM 722 N N . ALA A 1 97 ? -7.138 -7.929 0.204 1.00 92.69 97 ALA A N 1
ATOM 723 C CA . ALA A 1 97 ? 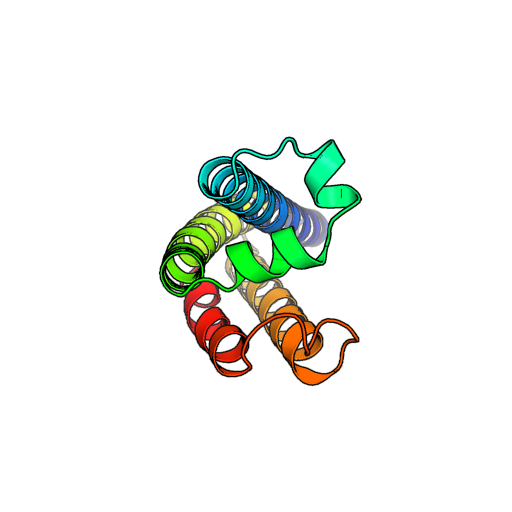-6.969 -7.251 -1.078 1.00 92.69 97 ALA A CA 1
ATOM 724 C C . ALA A 1 97 ? -5.638 -7.603 -1.763 1.00 92.69 97 ALA A C 1
ATOM 726 O O . ALA A 1 97 ? -5.626 -7.866 -2.963 1.00 92.69 97 ALA A O 1
ATOM 727 N N . ILE A 1 98 ? -4.530 -7.666 -1.018 1.00 92.31 98 ILE A N 1
ATOM 728 C CA . ILE A 1 98 ? -3.207 -8.038 -1.546 1.00 92.31 98 ILE A CA 1
ATOM 729 C C . ILE A 1 98 ? -3.193 -9.492 -2.018 1.00 92.31 98 ILE A C 1
ATOM 731 O O . ILE A 1 98 ? -2.726 -9.773 -3.121 1.00 92.31 98 ILE A O 1
ATOM 735 N N . ILE A 1 99 ? -3.709 -10.418 -1.205 1.00 93.31 99 ILE A N 1
ATOM 736 C CA . ILE A 1 99 ? -3.759 -11.842 -1.556 1.00 93.31 99 ILE A CA 1
ATOM 737 C C . ILE A 1 99 ? -4.690 -12.050 -2.753 1.00 93.31 99 ILE A C 1
ATOM 739 O O . ILE A 1 99 ? -4.323 -12.727 -3.711 1.00 93.31 99 ILE A O 1
ATOM 743 N N . TRP A 1 100 ? -5.875 -11.438 -2.738 1.00 93.94 100 TRP A N 1
ATOM 744 C CA . TRP A 1 100 ? -6.810 -11.500 -3.856 1.00 93.94 100 TRP A CA 1
ATOM 745 C C . TRP A 1 100 ? -6.192 -10.941 -5.140 1.00 93.94 100 TRP A C 1
ATOM 747 O O . TRP A 1 100 ? -6.161 -11.627 -6.162 1.00 93.94 100 TRP A O 1
ATOM 757 N N . GLY A 1 101 ? -5.626 -9.734 -5.070 1.00 90.25 101 GLY A N 1
ATOM 758 C CA . GLY A 1 101 ? -4.961 -9.067 -6.186 1.00 90.25 101 GLY A CA 1
ATOM 759 C C . GLY A 1 101 ? -3.830 -9.907 -6.777 1.00 90.25 101 GLY A C 1
ATOM 760 O O . GLY A 1 101 ? -3.802 -10.141 -7.983 1.00 90.25 101 GLY A O 1
ATOM 761 N N . GLY A 1 102 ? -2.951 -10.435 -5.925 1.00 92.06 102 GLY A N 1
ATOM 762 C CA . GLY A 1 102 ? -1.763 -11.168 -6.355 1.00 92.06 102 GLY A CA 1
ATOM 763 C C . GLY A 1 102 ? -1.989 -12.601 -6.829 1.00 92.06 102 GLY A C 1
ATOM 764 O O . GLY A 1 102 ? -1.160 -13.113 -7.578 1.00 92.06 102 GLY A O 1
ATOM 765 N N . PHE A 1 103 ? -3.074 -13.261 -6.410 1.00 92.38 103 PHE A N 1
ATOM 766 C CA . PHE A 1 103 ? -3.251 -14.702 -6.650 1.00 92.38 103 PHE A CA 1
ATOM 767 C C . PHE A 1 103 ? -4.547 -15.086 -7.363 1.00 92.38 103 PHE A C 1
ATOM 769 O O . PHE A 1 103 ? -4.573 -16.134 -8.004 1.00 92.38 103 PHE A O 1
ATOM 776 N N . PHE A 1 104 ? -5.600 -14.274 -7.267 1.00 91.19 104 PHE A N 1
ATOM 777 C CA . PHE A 1 104 ? -6.940 -14.653 -7.731 1.00 91.19 104 PHE A CA 1
ATOM 778 C C . PHE A 1 104 ? -7.540 -13.677 -8.746 1.00 91.19 104 PHE A C 1
ATOM 780 O O . PHE A 1 104 ? -8.531 -14.008 -9.392 1.00 91.19 104 PHE A O 1
ATOM 787 N N . SER A 1 105 ? -6.952 -12.491 -8.906 1.00 91.62 105 SER A N 1
ATOM 788 C CA . SER A 1 105 ? -7.428 -11.482 -9.849 1.00 91.62 105 SER A CA 1
ATOM 789 C C . SER A 1 105 ? -6.711 -11.541 -11.203 1.00 91.62 105 SER A C 1
ATOM 791 O O . SER A 1 105 ? -5.614 -12.098 -11.331 1.00 91.62 105 SER A O 1
ATOM 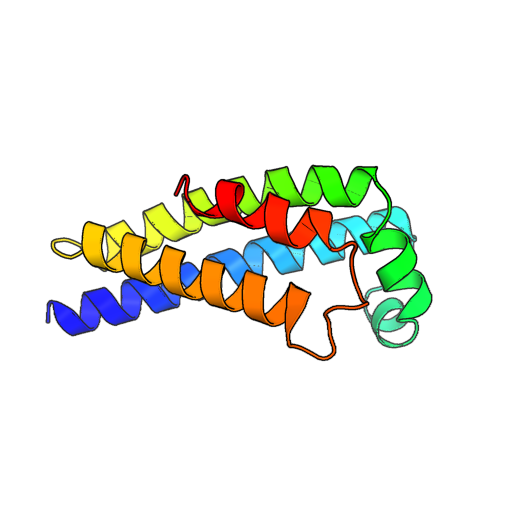793 N N . GLU A 1 106 ? -7.302 -10.882 -12.201 1.00 87.56 106 GLU A N 1
ATOM 794 C CA . GLU A 1 106 ? -6.686 -10.609 -13.510 1.00 87.56 106 GLU A CA 1
ATOM 795 C C . GLU A 1 106 ? -5.346 -9.855 -13.402 1.00 87.56 106 GLU A C 1
ATOM 797 O O . GLU A 1 106 ? -4.494 -9.969 -14.278 1.00 87.56 106 GLU A O 1
ATOM 802 N N . TRP A 1 107 ? -5.112 -9.162 -12.282 1.00 82.25 107 TRP A N 1
ATOM 803 C CA . TRP A 1 107 ? -3.901 -8.385 -12.018 1.00 82.25 107 TRP A CA 1
ATOM 804 C C . TRP A 1 107 ? -2.728 -9.223 -11.490 1.00 82.25 107 TRP A C 1
ATOM 806 O O . TRP A 1 107 ? -1.626 -8.694 -11.328 1.00 82.25 107 TRP A O 1
ATOM 816 N N . SER A 1 108 ? -2.920 -10.521 -11.234 1.00 88.31 108 SER A N 1
ATOM 817 C CA . SER A 1 108 ? -1.889 -11.413 -10.672 1.00 88.31 108 SER A CA 1
ATOM 818 C C . SER A 1 108 ? -0.630 -11.547 -11.539 1.00 88.31 108 SER A C 1
ATOM 820 O O . SER A 1 108 ? 0.449 -11.836 -11.019 1.00 88.31 108 SER A O 1
ATOM 822 N N . SER A 1 109 ? -0.735 -11.296 -12.846 1.00 85.94 109 SER A N 1
ATOM 823 C CA . SER A 1 109 ? 0.388 -11.289 -13.794 1.00 85.94 109 SER A CA 1
ATOM 824 C C . SER A 1 109 ? 1.155 -9.962 -13.840 1.00 85.94 109 SER A C 1
ATOM 826 O O . SER A 1 109 ? 2.249 -9.913 -14.397 1.00 85.94 109 SER A O 1
ATOM 828 N N . THR A 1 110 ? 0.628 -8.890 -13.239 1.00 85.25 110 THR A N 1
ATOM 829 C CA . THR A 1 110 ? 1.199 -7.535 -13.360 1.00 85.25 110 THR A CA 1
ATOM 830 C C . THR A 1 110 ? 2.379 -7.251 -12.444 1.00 85.25 110 THR A C 1
ATOM 832 O O . THR A 1 110 ? 2.998 -6.194 -12.564 1.00 85.25 110 THR A O 1
ATOM 835 N N . ALA A 1 111 ? 2.683 -8.149 -11.508 1.00 86.25 111 ALA A N 1
ATOM 836 C CA . ALA A 1 111 ? 3.852 -8.057 -10.646 1.00 86.25 111 ALA A CA 1
ATOM 837 C C . ALA A 1 111 ? 4.318 -9.454 -10.203 1.00 86.25 111 ALA A C 1
ATOM 839 O O . ALA A 1 111 ? 3.500 -10.373 -10.100 1.00 86.25 111 ALA A O 1
ATOM 840 N N . PRO A 1 112 ? 5.612 -9.634 -9.882 1.00 89.75 112 PRO A N 1
ATOM 841 C CA . PRO A 1 112 ? 6.127 -10.905 -9.383 1.00 89.75 112 PRO A CA 1
ATOM 842 C C . PRO A 1 112 ? 5.400 -11.395 -8.120 1.00 89.75 112 PRO A C 1
ATOM 844 O O . PRO A 1 112 ? 5.179 -10.628 -7.184 1.00 89.75 112 PRO A O 1
ATOM 847 N N . LYS A 1 113 ? 5.111 -12.703 -8.037 1.00 89.62 113 LYS A N 1
ATOM 848 C CA . LYS A 1 113 ? 4.390 -13.322 -6.900 1.00 89.62 113 LYS A CA 1
ATOM 849 C C . LYS A 1 113 ? 5.004 -13.020 -5.528 1.00 89.62 113 LYS A C 1
ATOM 851 O O . LYS A 1 113 ? 4.278 -12.837 -4.554 1.00 89.62 113 LYS A O 1
ATOM 856 N N . TRP A 1 114 ? 6.333 -12.941 -5.453 1.00 89.19 114 TRP A N 1
ATOM 857 C CA . TRP A 1 114 ? 7.041 -12.658 -4.203 1.00 89.19 114 TRP A CA 1
ATOM 858 C C . TRP A 1 114 ? 6.723 -11.262 -3.649 1.00 89.19 114 TRP A C 1
ATOM 860 O O . TRP A 1 114 ? 6.691 -11.098 -2.433 1.00 89.19 114 TRP A O 1
ATOM 870 N N . LEU A 1 115 ? 6.445 -10.276 -4.511 1.00 91.38 115 LEU A N 1
ATOM 871 C CA . LEU A 1 115 ? 6.142 -8.909 -4.090 1.00 91.38 115 LEU A CA 1
ATOM 872 C C . LEU A 1 115 ? 4.828 -8.860 -3.312 1.00 91.38 115 LEU A C 1
ATOM 874 O O . LEU A 1 115 ? 4.761 -8.232 -2.262 1.00 91.38 115 LEU A O 1
ATOM 878 N N . TRP A 1 116 ? 3.801 -9.561 -3.795 1.00 90.25 116 TRP A N 1
ATOM 879 C CA . TRP A 1 116 ? 2.505 -9.637 -3.121 1.00 90.25 116 TRP A CA 1
ATOM 880 C C . TRP A 1 116 ? 2.640 -10.200 -1.705 1.00 90.25 116 TRP A C 1
ATOM 882 O O . TRP A 1 116 ? 2.074 -9.653 -0.765 1.00 90.25 116 TRP A O 1
ATOM 892 N N . LEU A 1 117 ? 3.463 -11.237 -1.531 1.00 90.75 117 LEU A N 1
ATOM 893 C CA . LEU A 1 117 ? 3.763 -11.789 -0.209 1.00 90.75 117 LEU A CA 1
ATOM 894 C C . LEU A 1 117 ? 4.600 -10.826 0.644 1.00 90.75 117 LEU A C 1
ATOM 896 O O . LEU A 1 117 ? 4.354 -10.708 1.841 1.00 90.75 117 LEU A O 1
ATOM 900 N N . ALA A 1 118 ? 5.549 -10.110 0.039 1.00 91.50 118 ALA A N 1
ATOM 901 C CA . ALA A 1 118 ? 6.388 -9.134 0.730 1.00 91.50 118 ALA A CA 1
ATOM 902 C C . ALA A 1 118 ? 5.612 -7.893 1.205 1.00 91.50 118 ALA A C 1
ATOM 904 O O . ALA A 1 118 ? 6.016 -7.268 2.182 1.00 91.50 118 ALA A O 1
ATOM 905 N N . LEU A 1 119 ? 4.486 -7.550 0.572 1.00 90.94 119 LEU A N 1
ATOM 906 C CA . LEU A 1 119 ? 3.634 -6.438 1.005 1.00 90.94 119 LEU A CA 1
ATOM 907 C C . LEU A 1 119 ? 2.852 -6.757 2.288 1.00 90.94 119 LEU A C 1
ATOM 909 O O . LEU A 1 119 ? 2.606 -5.852 3.082 1.00 90.94 119 LEU A O 1
ATOM 913 N N . VAL A 1 120 ? 2.517 -8.024 2.548 1.00 91.44 120 VAL A N 1
ATOM 914 C CA . VAL A 1 120 ? 1.776 -8.438 3.756 1.00 91.44 120 VAL A CA 1
ATOM 915 C C . VAL A 1 120 ? 2.436 -7.954 5.060 1.00 91.44 120 VAL A C 1
ATOM 917 O O . VAL A 1 120 ? 1.760 -7.277 5.833 1.00 91.44 120 VAL A O 1
ATOM 920 N N . PRO A 1 121 ? 3.731 -8.209 5.334 1.00 90.12 121 PRO A N 1
ATOM 921 C CA . PRO A 1 121 ? 4.358 -7.724 6.563 1.00 90.12 121 PRO A CA 1
ATOM 922 C C . PRO A 1 121 ? 4.444 -6.191 6.639 1.00 90.12 121 PRO A C 1
ATOM 924 O O . PRO A 1 121 ? 4.445 -5.635 7.738 1.00 90.12 121 PRO A O 1
ATOM 927 N N . THR A 1 122 ? 4.481 -5.488 5.498 1.00 87.00 122 THR A N 1
ATOM 928 C CA . THR A 1 122 ? 4.576 -4.015 5.484 1.00 87.00 122 THR A CA 1
ATOM 929 C C . THR A 1 122 ? 3.308 -3.338 5.993 1.00 87.00 122 THR A C 1
ATOM 9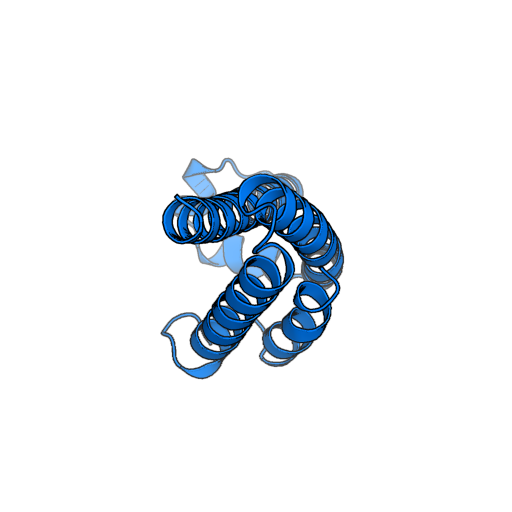31 O O . THR A 1 122 ? 3.388 -2.294 6.633 1.00 87.00 122 THR A O 1
ATOM 934 N N . ILE A 1 123 ? 2.146 -3.955 5.773 1.00 85.88 123 ILE A N 1
ATOM 935 C CA . ILE A 1 123 ? 0.855 -3.406 6.201 1.00 85.88 123 ILE A CA 1
ATOM 936 C C . ILE A 1 123 ? 0.464 -3.832 7.621 1.00 85.88 123 ILE A C 1
ATOM 938 O O . ILE A 1 123 ? -0.353 -3.171 8.250 1.00 85.88 123 ILE A O 1
ATOM 942 N N . THR A 1 124 ? 1.059 -4.903 8.157 1.00 80.12 124 THR A N 1
ATOM 943 C CA . THR A 1 124 ? 0.784 -5.388 9.524 1.00 80.12 124 THR A CA 1
ATOM 944 C C . THR A 1 124 ? 1.496 -4.604 10.625 1.00 80.12 124 THR A C 1
ATOM 946 O O . THR A 1 124 ? 1.253 -4.854 11.801 1.00 80.12 124 THR A O 1
ATOM 949 N N . ALA A 1 125 ? 2.399 -3.693 10.264 1.00 63.75 125 ALA A N 1
ATOM 950 C CA . ALA A 1 125 ? 3.146 -2.883 11.222 1.00 63.75 125 ALA A CA 1
ATOM 951 C C . ALA A 1 125 ? 2.421 -1.594 11.660 1.00 63.75 125 ALA A C 1
ATOM 953 O O . ALA A 1 125 ? 2.922 -0.900 12.546 1.00 63.75 125 ALA A O 1
ATOM 954 N N . GLY A 1 126 ? 1.295 -1.264 11.014 1.00 57.53 126 GLY A N 1
ATOM 955 C CA . GLY A 1 126 ? 0.464 -0.081 11.281 1.00 57.53 126 GLY A CA 1
ATOM 956 C C . GLY A 1 126 ? -0.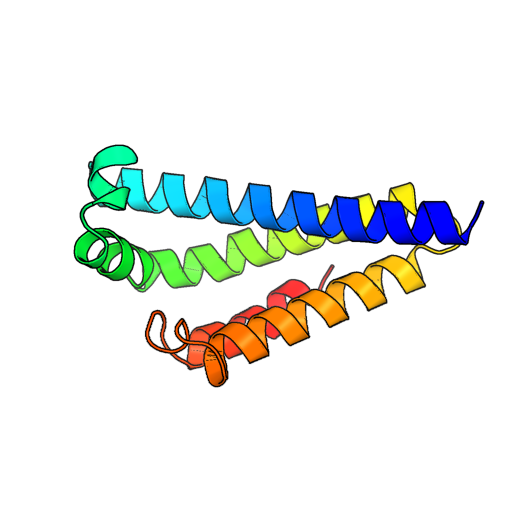614 -0.260 12.338 1.00 57.53 126 GLY A C 1
ATOM 957 O O . GLY A 1 126 ? -0.945 -1.413 12.688 1.00 57.53 126 GLY A O 1
#